Protein AF-A0A5C8QBB9-F1 (afdb_monomer)

Secondary structure (DSSP, 8-state):
-HHHHHHHHHHHHHHHHHHHHHHHHHSS--EE-SS--GGGTTPEEEEETTEEEEEES--GGGGGGGHHHHTTSEEEESSHHHHHHHHTTSPTT--EEE--------PPPP---------HHHHHHHHTT----

Radius of gyration: 22.01 Å; Cα contacts (8 Å, |Δi|>4): 197; chains: 1; bounding box: 52×53×50 Å

Solvent-accessible surface area (backbone atoms only — not comparable to full-atom values): 7771 Å² total; per-residue (Å²): 118,67,72,60,54,52,48,53,50,46,36,61,63,43,47,62,64,50,42,54,50,46,23,72,75,69,74,46,80,53,47,68,52,94,54,54,38,74,93,50,27,44,4,27,43,28,24,50,92,87,40,84,46,32,28,34,47,46,40,36,92,42,30,60,86,39,28,80,80,46,42,88,30,38,37,36,17,59,35,69,75,50,31,54,50,32,56,76,34,46,47,90,90,47,54,66,46,70,54,87,58,94,68,84,81,74,76,77,76,76,78,77,69,78,75,75,72,73,49,72,67,56,55,51,35,58,74,71,66,64,82,79,125

Nearest PDB structures (foldseek):
  8ruw-assembly1_B  TM=5.135E-01  e=5.744E-01  Archaeoglobus fulgidus DSM 4304
  5ax7-assembly1_B  TM=7.212E-01  e=3.970E+00  Schizosaccharomyces pombe 972h-
  8ruw-assembly1_C  TM=4.789E-01  e=1.461E+00  Archaeoglobus fulgidus DSM 4304
  5ax7-assembly1_A  TM=7.218E-01  e=7.731E+00  Schizosaccharomyces pombe 972h-
  4cqm-assembly1_I  TM=5.046E-01  e=3.250E+00  Homo sapiens

pLDDT: mean 86.42, std 16.2, range [44.41, 98.56]

Sequence (133 aa):
MVAIEALLQRQKALVKPVLELVFHEVGAYPEVGRDGIPEFAMGVPVYVRGEPYAVICPVASRVPALRRSLAPLVLFAASERERSRIAAQATSGQRVGVLAVELPSVAPIPAQREQGGLTVKQAVNRMFGLDRM

Structure (mmCIF, N/CA/C/O backbone):
data_AF-A0A5C8QBB9-F1
#
_entry.id   AF-A0A5C8QBB9-F1
#
loop_
_atom_site.group_PDB
_atom_site.id
_atom_site.type_symbol
_atom_site.label_atom_id
_atom_site.label_alt_id
_atom_site.label_comp_id
_atom_site.label_asym_id
_atom_site.label_entity_id
_atom_site.label_seq_id
_atom_site.pdbx_PDB_ins_code
_atom_site.Cartn_x
_atom_site.Cartn_y
_atom_site.Cartn_z
_atom_site.occupancy
_atom_site.B_iso_or_equiv
_atom_site.auth_seq_id
_atom_site.auth_comp_id
_atom_site.auth_asym_id
_atom_site.auth_atom_id
_atom_site.pdbx_PDB_model_num
ATOM 1 N N . MET A 1 1 ? 20.778 -3.431 -11.166 1.00 56.69 1 MET A N 1
ATOM 2 C CA . MET A 1 1 ? 20.295 -2.169 -10.554 1.00 56.69 1 MET A CA 1
ATOM 3 C C . MET A 1 1 ? 18.847 -1.811 -10.910 1.00 56.69 1 MET A C 1
ATOM 5 O O . MET A 1 1 ? 18.190 -1.185 -10.096 1.00 56.69 1 MET A O 1
ATOM 9 N N . VAL A 1 2 ? 18.297 -2.294 -12.031 1.00 71.38 2 VAL A N 1
ATOM 10 C CA . VAL A 1 2 ? 16.951 -1.941 -12.541 1.00 71.38 2 VAL A CA 1
ATOM 11 C C . VAL A 1 2 ? 15.768 -2.242 -11.597 1.00 71.38 2 VAL A C 1
ATOM 13 O O . VAL A 1 2 ? 14.783 -1.512 -11.587 1.00 71.38 2 VAL A O 1
ATOM 16 N N . ALA A 1 3 ? 15.835 -3.297 -10.777 1.00 80.75 3 ALA A N 1
ATOM 17 C CA . ALA A 1 3 ? 14.690 -3.713 -9.954 1.00 80.75 3 ALA A CA 1
ATOM 18 C C . ALA A 1 3 ? 14.354 -2.741 -8.804 1.00 80.75 3 ALA A C 1
ATOM 20 O O . ALA A 1 3 ? 13.176 -2.534 -8.510 1.00 80.75 3 ALA A O 1
ATOM 21 N N . ILE A 1 4 ? 15.376 -2.152 -8.169 1.00 87.19 4 ILE A N 1
ATOM 22 C CA . ILE A 1 4 ? 15.201 -1.177 -7.078 1.00 87.19 4 ILE A CA 1
ATOM 23 C C . ILE A 1 4 ? 14.686 0.141 -7.652 1.00 87.19 4 ILE A C 1
ATOM 25 O O . ILE A 1 4 ? 13.714 0.689 -7.148 1.00 87.19 4 ILE A O 1
ATOM 29 N N . GLU A 1 5 ? 15.276 0.607 -8.750 1.00 89.81 5 GLU A N 1
ATOM 30 C CA . GLU A 1 5 ? 14.833 1.825 -9.430 1.00 89.81 5 GLU A CA 1
ATOM 31 C C . GLU A 1 5 ? 13.372 1.723 -9.882 1.00 89.81 5 GLU A C 1
ATOM 33 O O . GLU A 1 5 ? 12.576 2.616 -9.605 1.00 89.81 5 GLU A O 1
ATOM 38 N N . ALA A 1 6 ? 12.978 0.588 -10.468 1.00 89.56 6 ALA A N 1
ATOM 39 C CA . ALA A 1 6 ? 11.591 0.355 -10.851 1.00 89.56 6 ALA A CA 1
ATOM 40 C C . ALA A 1 6 ? 10.636 0.375 -9.640 1.00 89.56 6 ALA A C 1
ATOM 42 O O . ALA A 1 6 ? 9.495 0.818 -9.769 1.00 89.56 6 ALA A O 1
ATOM 43 N N . LEU A 1 7 ? 11.066 -0.117 -8.469 1.00 91.69 7 LEU A N 1
ATOM 44 C CA . LEU A 1 7 ? 10.278 -0.018 -7.234 1.00 91.69 7 LEU A CA 1
ATOM 45 C C . LEU A 1 7 ? 10.112 1.440 -6.793 1.00 91.69 7 LEU A C 1
ATOM 47 O O . LEU A 1 7 ? 8.988 1.858 -6.531 1.00 91.69 7 LEU A O 1
ATOM 51 N N . LEU A 1 8 ? 11.198 2.213 -6.764 1.00 92.75 8 LEU A N 1
ATOM 52 C CA . LEU A 1 8 ? 11.166 3.622 -6.364 1.00 92.75 8 LEU A CA 1
ATOM 53 C C . LEU A 1 8 ? 10.308 4.463 -7.319 1.00 92.75 8 LEU A C 1
ATOM 55 O O . LEU A 1 8 ? 9.533 5.307 -6.877 1.00 92.75 8 LEU A O 1
ATOM 59 N N . GLN A 1 9 ? 10.379 4.192 -8.625 1.00 92.50 9 GLN A N 1
ATOM 60 C CA . GLN A 1 9 ? 9.514 4.827 -9.621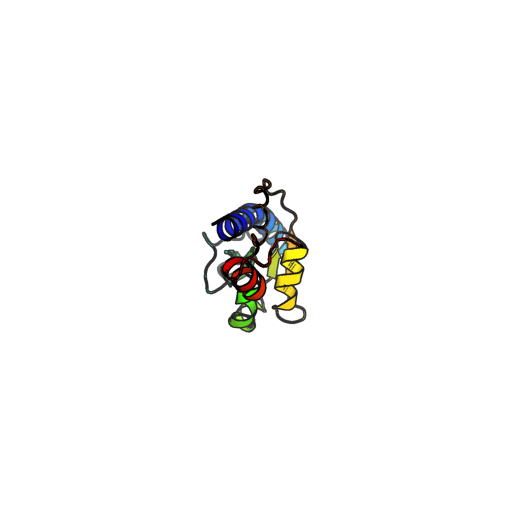 1.00 92.50 9 GLN A CA 1
ATOM 61 C C . GLN A 1 9 ? 8.034 4.519 -9.368 1.00 92.50 9 GLN A C 1
ATOM 63 O O . GLN A 1 9 ? 7.219 5.440 -9.366 1.00 92.50 9 GLN A O 1
ATOM 68 N N . ARG A 1 10 ? 7.688 3.252 -9.093 1.00 93.75 10 ARG A N 1
ATOM 69 C CA . ARG A 1 10 ? 6.317 2.856 -8.720 1.00 93.75 10 ARG A CA 1
ATOM 70 C C . ARG A 1 10 ? 5.835 3.575 -7.466 1.00 93.75 10 ARG A C 1
ATOM 72 O O . ARG A 1 10 ? 4.727 4.099 -7.456 1.00 93.75 10 ARG A O 1
ATOM 79 N N . GLN A 1 11 ? 6.664 3.606 -6.425 1.00 95.19 11 GLN A N 1
ATOM 80 C CA . GLN A 1 11 ? 6.347 4.280 -5.167 1.00 95.19 11 GLN A CA 1
ATOM 81 C C . GLN A 1 11 ? 6.073 5.764 -5.401 1.00 95.19 11 GLN A C 1
ATOM 83 O O . GLN A 1 11 ? 4.994 6.237 -5.062 1.00 95.19 11 GLN A O 1
ATOM 88 N N . LYS A 1 12 ? 6.990 6.466 -6.076 1.00 94.62 12 LYS A N 1
ATOM 89 C CA . LYS A 1 12 ? 6.854 7.891 -6.399 1.00 94.62 12 LYS A CA 1
ATOM 90 C C . LYS A 1 12 ? 5.614 8.188 -7.244 1.00 94.62 12 LYS A C 1
ATOM 92 O O . LYS A 1 12 ? 4.913 9.155 -6.961 1.00 94.62 12 LYS A O 1
ATOM 97 N N . ALA A 1 13 ? 5.339 7.373 -8.262 1.00 94.12 13 ALA A N 1
ATOM 98 C CA . ALA A 1 13 ? 4.192 7.567 -9.147 1.00 94.12 13 ALA A CA 1
ATOM 99 C C . ALA A 1 13 ? 2.850 7.404 -8.419 1.00 94.12 13 ALA A C 1
ATOM 101 O O . ALA A 1 13 ? 1.894 8.105 -8.740 1.00 94.12 13 ALA A O 1
ATOM 102 N N . LEU A 1 14 ? 2.783 6.515 -7.422 1.00 95.31 14 LEU A N 1
ATOM 103 C CA . LEU A 1 14 ? 1.560 6.273 -6.661 1.00 95.31 14 LEU A CA 1
ATOM 104 C C . LEU A 1 14 ? 1.308 7.264 -5.523 1.00 95.31 14 LEU A C 1
ATOM 106 O O . LEU A 1 14 ? 0.175 7.321 -5.056 1.00 95.31 14 LEU A O 1
ATOM 110 N N . VAL A 1 15 ? 2.301 8.042 -5.070 1.00 95.62 15 VAL A N 1
ATOM 111 C CA . VAL A 1 15 ? 2.117 8.965 -3.931 1.00 95.62 15 VAL A CA 1
ATOM 112 C C . VAL A 1 15 ? 0.906 9.870 -4.145 1.00 95.62 15 VAL A C 1
ATOM 114 O O . VAL A 1 15 ? -0.031 9.832 -3.356 1.00 95.62 15 VAL A O 1
ATOM 117 N N . LYS A 1 16 ? 0.885 10.648 -5.233 1.00 95.19 16 LYS A N 1
ATOM 118 C CA . LYS A 1 16 ? -0.206 11.592 -5.505 1.00 95.19 16 LYS A CA 1
ATOM 119 C C . LYS A 1 16 ? -1.590 10.914 -5.580 1.00 95.19 16 LYS A C 1
ATOM 121 O O . LYS A 1 16 ? -2.456 11.319 -4.808 1.00 95.19 16 LYS A O 1
ATOM 126 N N . PRO A 1 17 ? -1.819 9.893 -6.432 1.00 95.75 17 PRO A N 1
ATOM 127 C CA . PRO A 1 17 ? -3.146 9.287 -6.548 1.00 95.75 17 PRO A CA 1
ATOM 128 C C . PRO A 1 17 ? -3.594 8.576 -5.263 1.00 95.75 17 PRO A C 1
ATOM 130 O O . PRO A 1 17 ? -4.784 8.573 -4.959 1.00 95.75 17 PRO A O 1
ATOM 133 N N . VAL A 1 18 ? -2.671 8.009 -4.474 1.00 96.75 18 VAL A N 1
ATOM 134 C CA . VAL A 1 18 ? -3.017 7.435 -3.164 1.00 96.75 18 VAL A CA 1
ATOM 135 C C . VAL A 1 18 ? -3.450 8.528 -2.190 1.00 96.75 18 VAL A C 1
ATOM 137 O O . VAL A 1 18 ? -4.465 8.358 -1.523 1.00 96.75 18 VAL A O 1
ATOM 140 N N . LEU A 1 19 ? -2.728 9.651 -2.109 1.00 96.31 19 LEU A N 1
ATOM 141 C CA . LEU A 1 19 ? -3.100 10.746 -1.207 1.00 96.31 19 LEU A CA 1
ATOM 142 C C . LEU A 1 19 ? -4.458 11.358 -1.577 1.00 96.31 19 LEU A C 1
ATOM 144 O O . LEU A 1 19 ? -5.266 11.603 -0.686 1.00 96.31 19 LEU A O 1
ATOM 148 N N . GLU A 1 20 ? -4.738 11.550 -2.869 1.00 96.06 20 GLU A N 1
ATOM 149 C CA . GLU A 1 20 ? -6.044 12.028 -3.347 1.00 96.06 20 GLU A CA 1
ATOM 150 C C . GLU A 1 20 ? -7.168 11.054 -2.972 1.00 96.06 20 GLU A C 1
ATOM 152 O O . GLU A 1 20 ? -8.179 11.462 -2.400 1.00 96.06 20 GLU A O 1
ATOM 157 N N . LEU A 1 21 ? -6.977 9.753 -3.217 1.00 95.50 21 LEU A N 1
ATOM 158 C CA . LEU A 1 21 ? -7.961 8.733 -2.859 1.00 95.50 21 LEU A CA 1
ATOM 159 C C . LEU A 1 21 ? -8.212 8.682 -1.348 1.00 95.50 21 LEU A C 1
ATOM 161 O O . LEU A 1 21 ? -9.364 8.671 -0.920 1.00 95.50 21 LEU A O 1
ATOM 165 N N . VAL A 1 22 ? -7.154 8.681 -0.536 1.00 95.62 22 VAL A N 1
ATOM 166 C CA . VAL A 1 22 ? -7.271 8.631 0.929 1.00 95.62 22 VAL A CA 1
ATOM 167 C C . VAL A 1 22 ? -7.930 9.901 1.468 1.00 95.62 22 VAL A C 1
ATOM 169 O O . VAL A 1 22 ? -8.769 9.814 2.363 1.00 95.62 22 VAL A O 1
ATOM 172 N N . PHE A 1 23 ? -7.620 11.070 0.902 1.00 95.44 23 PHE A N 1
ATOM 173 C CA . PHE A 1 23 ? -8.303 12.315 1.248 1.00 95.44 23 PHE A CA 1
ATOM 174 C C . PHE A 1 23 ? -9.807 12.229 0.964 1.00 95.44 23 PHE A C 1
ATOM 176 O O . PHE A 1 23 ? -10.609 12.593 1.822 1.00 95.44 23 PHE A O 1
ATOM 183 N N . HIS A 1 24 ? -10.198 11.707 -0.201 1.00 95.94 24 HIS A N 1
ATOM 184 C CA . HIS A 1 24 ? -11.607 11.517 -0.540 1.00 95.94 24 HIS A CA 1
ATOM 185 C C . HIS A 1 24 ? -12.305 10.470 0.342 1.00 95.94 24 HIS A C 1
ATOM 187 O O . HIS A 1 24 ? -13.471 10.655 0.679 1.00 95.94 24 HIS A O 1
ATOM 193 N N . GLU A 1 25 ? -11.615 9.394 0.732 1.00 93.56 25 GLU A N 1
ATOM 194 C CA . GLU A 1 25 ? -12.178 8.324 1.569 1.00 93.56 25 GLU A CA 1
ATOM 195 C C . GLU A 1 25 ? -12.333 8.752 3.037 1.00 93.56 25 GLU A C 1
ATOM 197 O O . GLU A 1 25 ? -13.325 8.411 3.679 1.00 93.56 25 GLU A O 1
ATOM 202 N N . VAL A 1 26 ? -11.367 9.500 3.580 1.00 93.38 26 VAL A N 1
ATOM 203 C CA . VAL A 1 26 ? -11.280 9.780 5.025 1.00 93.38 26 VAL A CA 1
ATOM 204 C C . VAL A 1 26 ? -11.620 11.235 5.382 1.00 93.38 26 VAL A C 1
ATOM 206 O O . VAL A 1 26 ? -11.873 11.548 6.547 1.00 93.38 26 VAL A O 1
ATOM 209 N N . GLY A 1 27 ? -11.643 12.147 4.407 1.00 93.31 27 GLY A N 1
ATOM 210 C CA . GLY A 1 27 ? -11.957 13.566 4.610 1.00 93.31 27 GLY A CA 1
ATOM 211 C C . GLY A 1 27 ? -10.889 14.348 5.384 1.00 93.31 27 GLY A C 1
ATOM 212 O O . GLY A 1 27 ? -11.165 15.426 5.907 1.00 93.31 27 GLY A O 1
ATOM 213 N N . ALA A 1 28 ? -9.676 13.807 5.500 1.00 92.38 28 ALA A N 1
ATOM 214 C CA . ALA A 1 28 ? -8.540 14.432 6.170 1.00 92.38 28 ALA A CA 1
ATOM 215 C C . ALA A 1 28 ? -7.301 14.317 5.286 1.00 92.38 28 ALA A C 1
ATOM 217 O O . ALA A 1 28 ? -7.120 13.294 4.628 1.00 92.38 28 ALA A O 1
ATOM 218 N N . TYR A 1 29 ? -6.463 15.358 5.262 1.00 91.38 29 TYR A N 1
ATOM 219 C CA . TYR A 1 29 ? -5.283 15.367 4.402 1.00 91.38 29 TYR A CA 1
ATOM 220 C C . TYR A 1 29 ? -4.253 14.343 4.907 1.00 91.38 29 TYR A C 1
ATOM 222 O O . TYR A 1 29 ? -3.816 14.454 6.056 1.00 91.38 29 TYR A O 1
ATOM 230 N N . PRO A 1 30 ? -3.897 13.335 4.096 1.00 96.69 30 PRO A N 1
ATOM 231 C CA . PRO A 1 30 ? -2.923 12.332 4.488 1.00 96.69 30 PRO A CA 1
ATOM 232 C C . PRO A 1 30 ? -1.489 12.851 4.362 1.00 96.69 30 PRO A C 1
ATOM 234 O O . PRO A 1 30 ? -1.170 13.683 3.512 1.00 96.69 30 PRO A O 1
ATOM 237 N N . GLU A 1 31 ? -0.607 12.294 5.181 1.00 96.75 31 GLU A N 1
ATOM 238 C CA . GLU A 1 31 ? 0.837 12.498 5.108 1.00 96.75 31 GLU A CA 1
ATOM 239 C C . GLU A 1 31 ? 1.510 11.247 4.543 1.00 96.75 31 GLU A C 1
ATOM 241 O O . GLU A 1 31 ? 1.016 10.131 4.702 1.00 96.75 31 GLU A O 1
ATOM 246 N N . VAL A 1 32 ? 2.652 11.417 3.880 1.00 96.19 32 VAL A N 1
ATOM 247 C CA . VAL A 1 32 ? 3.406 10.308 3.290 1.00 96.19 32 VAL A CA 1
ATOM 248 C C . VAL A 1 32 ? 4.818 10.270 3.855 1.00 96.19 32 VAL A C 1
ATOM 250 O O . VAL A 1 32 ? 5.476 11.304 3.989 1.00 96.19 32 VAL A O 1
ATOM 253 N N . GLY A 1 33 ? 5.294 9.068 4.176 1.00 92.94 33 GLY A N 1
ATOM 254 C CA . GLY A 1 33 ? 6.705 8.843 4.468 1.00 92.94 33 GLY A CA 1
ATOM 255 C C . GLY A 1 33 ? 7.580 9.220 3.268 1.00 92.94 33 GLY A C 1
ATOM 256 O O . GLY A 1 33 ? 7.135 9.185 2.122 1.00 92.94 33 GLY A O 1
ATOM 257 N N . ARG A 1 34 ? 8.841 9.589 3.515 1.00 84.06 34 ARG A N 1
ATOM 258 C CA . ARG A 1 34 ? 9.754 9.993 2.431 1.00 84.06 34 ARG A CA 1
ATOM 259 C C . ARG A 1 34 ? 10.134 8.833 1.515 1.00 84.06 34 ARG A C 1
ATOM 261 O O . ARG A 1 34 ? 10.169 9.011 0.304 1.00 84.06 34 ARG A O 1
ATOM 268 N N . ASP A 1 35 ? 10.387 7.669 2.106 1.00 88.38 35 ASP A N 1
ATOM 269 C CA . ASP A 1 35 ? 10.947 6.506 1.426 1.00 88.38 35 ASP A CA 1
ATOM 270 C C . ASP A 1 35 ? 10.284 5.210 1.900 1.00 88.38 35 ASP A C 1
ATOM 272 O O . ASP A 1 35 ? 9.542 5.175 2.886 1.00 88.38 35 ASP A O 1
ATOM 276 N N . GLY A 1 36 ? 10.578 4.123 1.188 1.00 89.88 36 GLY A N 1
ATOM 277 C CA . GLY A 1 36 ? 10.217 2.787 1.626 1.00 89.88 36 GLY A CA 1
ATOM 278 C C . GLY A 1 36 ? 11.030 2.367 2.848 1.00 89.88 36 GLY A C 1
ATOM 279 O O . GLY A 1 36 ? 12.257 2.306 2.765 1.00 89.88 36 GLY A O 1
ATOM 280 N N . ILE A 1 37 ? 10.365 2.024 3.955 1.00 94.19 37 ILE A N 1
ATOM 281 C CA . ILE A 1 37 ? 11.050 1.655 5.207 1.00 94.19 37 ILE A CA 1
ATOM 282 C C . ILE A 1 37 ? 10.812 0.187 5.602 1.00 94.19 37 ILE A C 1
ATOM 284 O O . ILE A 1 37 ? 9.764 -0.382 5.260 1.00 94.19 37 ILE A O 1
ATOM 288 N N . PRO A 1 38 ? 11.777 -0.475 6.273 1.00 96.62 38 PRO A N 1
ATOM 289 C CA . PRO A 1 38 ? 11.697 -1.902 6.587 1.00 96.62 38 PRO A CA 1
ATOM 290 C C . PRO A 1 38 ? 10.435 -2.314 7.346 1.00 96.62 38 PRO A C 1
ATOM 292 O O . PRO A 1 38 ? 9.871 -3.358 7.030 1.00 96.62 38 PRO A O 1
ATOM 295 N N . GLU A 1 39 ? 9.960 -1.483 8.272 1.00 97.06 39 GLU A N 1
ATOM 296 C CA . GLU A 1 39 ? 8.788 -1.710 9.128 1.00 97.06 39 GLU A CA 1
ATOM 297 C C . GLU A 1 39 ? 7.489 -1.829 8.319 1.00 97.06 39 GLU A C 1
ATOM 299 O O . GLU A 1 39 ? 6.543 -2.489 8.748 1.00 97.06 39 GLU A O 1
ATOM 304 N N . PHE A 1 40 ? 7.475 -1.258 7.111 1.00 97.88 40 PHE A N 1
ATOM 305 C CA . PHE A 1 40 ? 6.374 -1.338 6.153 1.00 97.88 40 PHE A CA 1
ATOM 306 C C . PHE A 1 40 ? 6.749 -2.152 4.909 1.00 97.88 40 PHE A C 1
ATOM 308 O O . PHE A 1 40 ? 6.311 -1.863 3.796 1.00 97.88 40 PHE A O 1
ATOM 315 N N . ALA A 1 41 ? 7.575 -3.191 5.076 1.00 97.75 41 ALA A N 1
ATOM 316 C CA . ALA A 1 41 ? 7.996 -4.089 3.999 1.00 97.75 41 ALA A CA 1
ATOM 317 C C . ALA A 1 41 ? 8.694 -3.360 2.831 1.00 97.75 41 ALA A C 1
ATOM 319 O O . ALA A 1 41 ? 8.570 -3.772 1.678 1.00 97.75 41 ALA A O 1
ATOM 320 N N . MET A 1 42 ? 9.447 -2.293 3.125 1.00 97.50 42 MET A N 1
ATOM 321 C CA . MET A 1 42 ? 10.032 -1.354 2.150 1.00 97.50 42 MET A CA 1
ATOM 322 C C . MET A 1 42 ? 9.014 -0.606 1.291 1.00 97.50 42 MET A C 1
ATOM 324 O O . MET A 1 42 ? 9.392 -0.040 0.269 1.00 97.50 42 MET A O 1
ATOM 328 N N . GLY A 1 43 ? 7.737 -0.622 1.662 1.00 97.75 43 GLY A N 1
ATOM 329 C CA . GLY A 1 43 ? 6.726 0.253 1.090 1.00 97.75 43 GLY A CA 1
ATOM 330 C C . GLY A 1 43 ? 6.733 1.616 1.770 1.00 97.75 43 GLY A C 1
ATOM 331 O O . GLY A 1 43 ? 7.279 1.776 2.864 1.00 97.75 43 GLY A O 1
ATOM 332 N N . VAL A 1 44 ? 6.126 2.597 1.109 1.00 98.25 44 VAL A N 1
ATOM 333 C CA . VAL A 1 44 ? 6.020 3.961 1.636 1.00 98.25 44 VAL A CA 1
ATOM 334 C C . VAL A 1 44 ? 4.758 4.059 2.494 1.00 98.25 44 VAL A C 1
ATOM 336 O O . VAL A 1 44 ? 3.664 3.850 1.961 1.00 98.25 44 VAL A O 1
ATOM 339 N N . PRO A 1 45 ? 4.865 4.337 3.802 1.00 98.19 45 PRO A N 1
ATOM 340 C CA . PRO A 1 45 ? 3.695 4.469 4.659 1.00 98.19 45 PRO A CA 1
ATOM 341 C C . PRO A 1 45 ? 2.925 5.761 4.367 1.00 98.19 45 PRO A C 1
ATOM 343 O O . PRO A 1 45 ? 3.511 6.806 4.076 1.00 98.19 45 PRO A O 1
ATOM 346 N N . VAL A 1 46 ? 1.604 5.674 4.477 1.00 98.12 46 VAL A N 1
ATOM 347 C CA . VAL A 1 46 ? 0.663 6.794 4.413 1.00 98.12 46 VAL A CA 1
ATOM 348 C C . VAL A 1 46 ? -0.030 6.897 5.760 1.00 98.12 46 VAL A C 1
ATOM 350 O O . VAL A 1 46 ? -0.553 5.900 6.267 1.00 98.12 46 VAL A O 1
ATOM 353 N N . TYR A 1 47 ? -0.048 8.101 6.312 1.00 98.19 47 TYR A N 1
ATOM 354 C CA . TYR A 1 47 ? -0.577 8.400 7.631 1.00 98.19 47 TYR A CA 1
ATOM 355 C C . TYR A 1 47 ? -1.808 9.286 7.520 1.00 98.19 47 TYR A C 1
ATOM 357 O O . TYR A 1 47 ? -1.858 10.206 6.705 1.00 98.19 47 TYR A O 1
ATOM 365 N N . VAL A 1 48 ? -2.789 9.043 8.380 1.00 97.38 48 VAL A N 1
ATOM 366 C CA . VAL A 1 48 ? -3.942 9.922 8.559 1.00 97.38 48 VAL A CA 1
ATOM 367 C C . VAL A 1 48 ? -4.003 10.303 10.027 1.00 97.38 48 VAL A C 1
ATOM 369 O O . VAL A 1 48 ? -4.114 9.435 10.887 1.00 97.38 48 VAL A O 1
ATOM 372 N N . ARG A 1 49 ? -3.927 11.608 10.320 1.00 95.69 49 ARG A N 1
ATOM 373 C CA . ARG A 1 49 ? -3.920 12.136 11.700 1.00 95.69 49 ARG A CA 1
ATOM 374 C C . ARG A 1 49 ? -2.829 11.497 12.580 1.00 95.69 49 ARG A C 1
ATOM 376 O O . ARG A 1 49 ? -3.066 11.216 13.748 1.00 95.69 49 ARG A O 1
ATOM 383 N N . GLY A 1 50 ? -1.650 11.259 12.004 1.00 95.38 50 GLY A N 1
ATOM 384 C CA . GLY A 1 50 ? -0.500 10.663 12.694 1.00 95.38 50 GLY A CA 1
ATOM 385 C C . GLY A 1 50 ? -0.497 9.132 12.768 1.00 95.38 50 GLY A C 1
ATOM 386 O O . GLY A 1 50 ? 0.534 8.557 13.102 1.00 95.38 50 GLY A O 1
ATOM 387 N N . GLU A 1 51 ? -1.590 8.461 12.397 1.00 96.75 51 GLU A N 1
ATOM 388 C CA . GLU A 1 51 ? -1.698 7.000 12.466 1.00 96.75 51 GLU A CA 1
ATOM 389 C C . GLU A 1 51 ? -1.460 6.345 11.095 1.00 96.75 51 GLU A C 1
ATOM 391 O O . GLU A 1 51 ? -1.969 6.851 10.086 1.00 96.75 51 GLU A O 1
ATOM 396 N N . PRO A 1 52 ? -0.720 5.219 11.014 1.00 97.44 52 PRO A N 1
ATOM 397 C CA . PRO A 1 52 ? -0.568 4.472 9.772 1.00 97.44 52 PRO A CA 1
ATOM 398 C C . PRO A 1 52 ? -1.925 4.011 9.235 1.00 97.44 52 PRO A C 1
ATOM 400 O O . PRO A 1 52 ? -2.688 3.338 9.924 1.00 97.44 52 PRO A O 1
ATOM 403 N N . TYR A 1 53 ? -2.201 4.334 7.976 1.00 98.06 53 TYR A N 1
ATOM 404 C CA . TYR A 1 53 ? -3.451 3.990 7.300 1.00 98.06 53 TYR A CA 1
ATOM 405 C C . TYR A 1 53 ? -3.219 3.040 6.119 1.00 98.06 53 TYR A C 1
ATOM 407 O O . TYR A 1 53 ? -3.940 2.055 5.935 1.00 98.06 53 TYR A O 1
ATOM 415 N N . ALA A 1 54 ? -2.189 3.310 5.317 1.00 98.12 54 ALA A N 1
ATOM 416 C CA . ALA A 1 54 ? -1.885 2.524 4.129 1.00 98.12 54 ALA A CA 1
ATOM 417 C C . ALA A 1 54 ? -0.383 2.406 3.863 1.00 98.12 54 ALA A C 1
ATOM 419 O O . ALA A 1 54 ? 0.431 3.120 4.446 1.00 98.12 54 ALA A O 1
ATOM 420 N N . VAL A 1 55 ? -0.019 1.502 2.953 1.00 98.56 55 VAL A N 1
ATOM 421 C CA . VAL A 1 55 ? 1.354 1.316 2.473 1.00 98.56 55 VAL A CA 1
ATOM 422 C C . VAL A 1 55 ? 1.367 1.248 0.951 1.00 98.56 55 VAL A C 1
ATOM 424 O O . VAL A 1 55 ? 0.661 0.440 0.347 1.00 98.56 55 VAL A O 1
ATOM 427 N N . ILE A 1 56 ? 2.206 2.068 0.325 1.00 98.31 56 ILE A N 1
ATOM 428 C CA . ILE A 1 56 ? 2.386 2.134 -1.126 1.00 98.31 56 ILE A CA 1
ATOM 429 C C . ILE A 1 56 ? 3.502 1.184 -1.557 1.00 98.31 56 ILE A C 1
ATOM 431 O O . ILE A 1 56 ? 4.636 1.291 -1.086 1.00 98.31 56 ILE A O 1
ATOM 435 N N . CYS A 1 57 ? 3.192 0.290 -2.497 1.00 97.00 57 CYS A N 1
ATOM 436 C CA . CYS A 1 57 ? 4.112 -0.671 -3.107 1.00 97.00 57 CYS A CA 1
ATOM 437 C C . CYS A 1 57 ? 5.018 -1.395 -2.092 1.00 97.00 57 CYS A C 1
ATOM 439 O O . CYS A 1 57 ? 6.247 -1.318 -2.211 1.00 97.00 57 CYS A O 1
ATOM 441 N N . PRO A 1 58 ? 4.454 -2.098 -1.089 1.00 98.00 58 PRO A N 1
ATOM 442 C CA . PRO A 1 58 ? 5.254 -2.958 -0.226 1.00 98.00 58 PRO A CA 1
ATOM 443 C C . PRO A 1 58 ? 5.884 -4.099 -1.036 1.00 98.00 58 PRO A C 1
ATOM 445 O O . PRO A 1 58 ? 5.286 -4.645 -1.969 1.00 98.00 58 PRO A O 1
ATOM 448 N N . VAL A 1 59 ? 7.090 -4.517 -0.655 1.00 97.38 59 VAL A N 1
ATOM 449 C CA . VAL A 1 59 ? 7.757 -5.659 -1.285 1.00 97.38 59 VAL A CA 1
ATOM 450 C C . VAL A 1 59 ? 7.070 -6.944 -0.831 1.00 97.38 59 VAL A C 1
ATOM 452 O O . VAL A 1 59 ? 7.196 -7.354 0.320 1.00 97.38 59 VAL A O 1
ATOM 455 N N . ALA A 1 60 ? 6.380 -7.615 -1.758 1.00 97.25 60 ALA A N 1
ATOM 456 C CA . ALA A 1 60 ? 5.565 -8.799 -1.475 1.00 97.25 60 ALA A CA 1
ATOM 457 C C . ALA A 1 60 ? 6.288 -9.882 -0.650 1.00 97.25 60 ALA A C 1
ATOM 459 O O . ALA A 1 60 ? 5.710 -10.419 0.287 1.00 97.25 60 ALA A O 1
ATOM 460 N N . SER A 1 61 ? 7.565 -10.169 -0.933 1.00 97.25 61 SER A N 1
ATOM 461 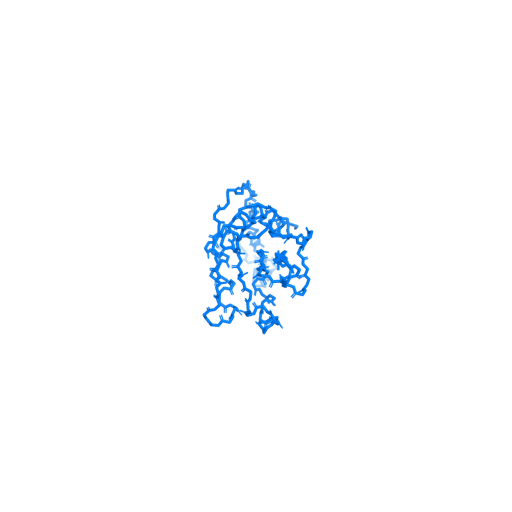C CA . SER A 1 61 ? 8.336 -11.186 -0.197 1.00 97.25 61 SER A CA 1
ATOM 462 C C . SER A 1 61 ? 8.640 -10.821 1.261 1.00 97.25 61 SER A C 1
ATOM 464 O O . SER A 1 61 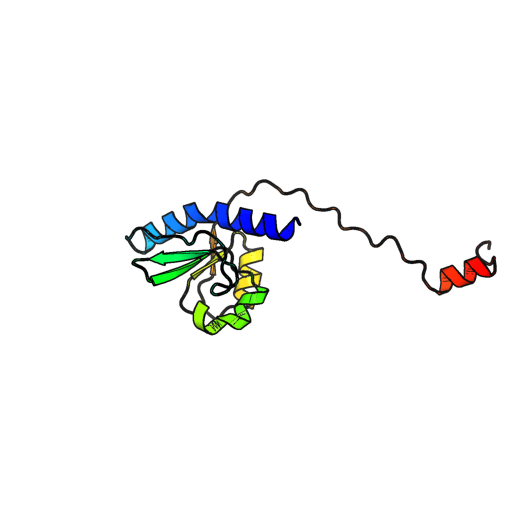? 9.008 -11.700 2.033 1.00 97.25 61 SER A O 1
ATOM 466 N N . ARG A 1 62 ? 8.480 -9.551 1.656 1.00 97.94 62 ARG A N 1
ATOM 467 C CA . ARG A 1 62 ? 8.671 -9.075 3.036 1.00 97.94 62 ARG A CA 1
ATOM 468 C C . ARG A 1 62 ? 7.368 -9.009 3.834 1.00 97.94 62 ARG A C 1
ATOM 470 O O . ARG A 1 62 ? 7.414 -9.003 5.060 1.00 97.94 62 ARG A O 1
ATOM 477 N N . VAL A 1 63 ? 6.216 -9.014 3.161 1.00 98.06 63 VAL A N 1
ATOM 478 C CA . VAL A 1 63 ? 4.888 -8.961 3.798 1.00 98.06 63 VAL A CA 1
ATOM 479 C C . VAL A 1 63 ? 4.668 -10.080 4.830 1.00 98.06 63 VAL A C 1
ATOM 481 O O . VAL A 1 63 ? 4.159 -9.763 5.902 1.00 98.06 63 VAL A O 1
ATOM 484 N N . PRO A 1 64 ? 5.076 -11.352 4.617 1.00 98.00 64 PRO A N 1
ATOM 485 C CA . PRO A 1 64 ? 4.811 -12.420 5.586 1.00 98.00 64 PRO A CA 1
ATOM 486 C C . PRO A 1 64 ? 5.419 -12.173 6.968 1.00 98.00 64 PRO A C 1
ATOM 488 O O . PRO A 1 64 ? 4.778 -12.469 7.975 1.00 98.00 64 PRO A O 1
ATOM 491 N N . ALA A 1 65 ? 6.622 -11.593 7.023 1.00 97.81 65 ALA A N 1
ATOM 492 C CA . ALA A 1 65 ? 7.315 -11.297 8.277 1.00 97.81 65 ALA A CA 1
ATOM 493 C C . ALA A 1 65 ? 6.616 -10.194 9.091 1.00 97.81 65 ALA A C 1
ATOM 495 O O . ALA A 1 65 ? 6.706 -10.170 10.314 1.00 97.81 65 ALA A O 1
ATOM 496 N N . LEU A 1 66 ? 5.885 -9.309 8.412 1.00 98.06 66 LEU A N 1
ATOM 497 C CA . LEU A 1 66 ? 5.212 -8.141 8.986 1.00 98.06 66 LEU A CA 1
ATOM 498 C C . LEU A 1 66 ? 3.687 -8.278 8.924 1.00 98.06 66 LEU A C 1
ATOM 500 O O . LEU A 1 66 ? 2.950 -7.318 9.120 1.00 98.06 66 LEU A O 1
ATOM 504 N N . ARG A 1 67 ? 3.179 -9.483 8.644 1.00 95.75 67 ARG A N 1
ATOM 505 C CA . ARG A 1 67 ? 1.769 -9.699 8.308 1.00 95.75 67 ARG A CA 1
ATOM 506 C C . ARG A 1 67 ? 0.820 -9.174 9.385 1.00 95.75 67 ARG A C 1
ATOM 508 O O . ARG A 1 67 ? -0.200 -8.587 9.050 1.00 95.75 67 ARG A O 1
ATOM 515 N N . ARG A 1 68 ? 1.160 -9.363 10.665 1.00 96.25 68 ARG A N 1
ATOM 516 C CA . ARG A 1 68 ? 0.331 -8.904 11.793 1.00 96.25 68 ARG A CA 1
ATOM 517 C C . ARG A 1 68 ? 0.261 -7.380 11.887 1.00 96.25 68 ARG A C 1
ATOM 519 O O . ARG A 1 68 ? -0.829 -6.858 12.074 1.00 96.25 68 ARG A O 1
ATOM 526 N N . SER A 1 69 ? 1.389 -6.683 11.745 1.00 97.00 69 SER A N 1
ATOM 527 C CA . SER A 1 69 ? 1.428 -5.216 11.816 1.00 97.00 69 SER A CA 1
ATOM 528 C C . SER A 1 69 ? 0.834 -4.561 10.571 1.00 97.00 69 SER A C 1
ATOM 530 O O . SER A 1 69 ? 0.244 -3.493 10.668 1.00 97.00 69 SER A O 1
ATOM 532 N N . LEU A 1 70 ? 0.952 -5.212 9.411 1.00 97.88 70 LEU A N 1
ATOM 533 C CA . LEU A 1 70 ? 0.393 -4.719 8.156 1.00 97.88 70 LEU A CA 1
ATOM 534 C C . LEU A 1 70 ? -1.092 -5.035 7.988 1.00 97.88 70 LEU A C 1
ATOM 536 O O . LEU A 1 70 ? -1.749 -4.314 7.252 1.00 97.88 70 LEU A O 1
ATOM 540 N N . ALA A 1 71 ? -1.627 -6.077 8.634 1.00 97.62 71 ALA A N 1
ATOM 541 C CA . ALA A 1 71 ? -3.021 -6.514 8.502 1.00 97.62 71 ALA A CA 1
ATOM 542 C C . ALA A 1 71 ? -4.087 -5.398 8.586 1.00 97.62 71 ALA A C 1
ATOM 544 O O . ALA A 1 71 ? -5.011 -5.445 7.772 1.00 97.62 71 ALA A O 1
ATOM 545 N N . PRO A 1 72 ? -4.003 -4.415 9.510 1.00 97.62 72 PRO A N 1
ATOM 546 C CA . PRO A 1 72 ? -4.998 -3.342 9.583 1.00 97.62 72 PRO A CA 1
ATOM 547 C C . PRO A 1 72 ? -4.876 -2.299 8.460 1.00 97.62 72 PRO A C 1
ATOM 549 O O . PRO A 1 72 ? -5.779 -1.486 8.297 1.00 97.62 72 PRO A O 1
ATOM 552 N N . LEU A 1 73 ? -3.780 -2.301 7.696 1.00 98.31 73 LEU A N 1
ATOM 553 C CA . LEU A 1 73 ? -3.469 -1.275 6.702 1.00 98.31 73 LEU A CA 1
ATOM 554 C C . LEU A 1 73 ? -3.953 -1.674 5.307 1.00 98.31 73 LEU A C 1
ATOM 556 O O . LEU A 1 73 ? -3.929 -2.851 4.925 1.00 98.31 73 LEU A O 1
ATOM 560 N N . VAL A 1 74 ? -4.307 -0.674 4.500 1.00 98.19 74 VAL A N 1
ATOM 561 C CA . VAL A 1 74 ? -4.552 -0.866 3.064 1.00 98.19 74 VAL A CA 1
ATOM 562 C C . VAL A 1 74 ? -3.215 -0.952 2.327 1.00 98.19 74 VAL A C 1
ATOM 564 O O . VAL A 1 74 ? -2.342 -0.106 2.510 1.00 98.19 74 VAL A O 1
ATOM 567 N N . LEU A 1 75 ? -3.038 -1.953 1.466 1.00 98.50 75 LEU A N 1
ATOM 568 C CA . LEU A 1 75 ? -1.830 -2.079 0.644 1.00 98.50 75 LEU A CA 1
ATOM 569 C C . LEU A 1 75 ? -2.131 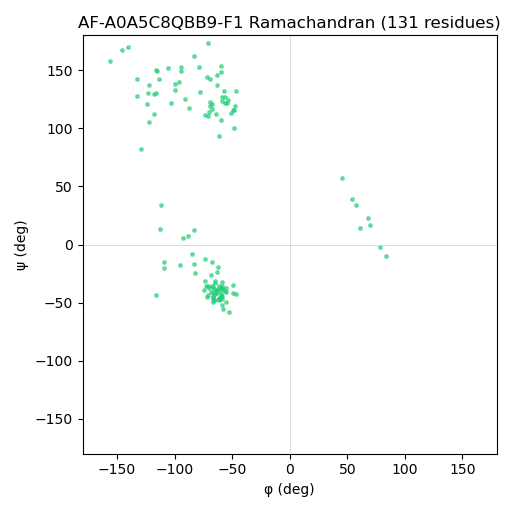-1.631 -0.788 1.00 98.50 75 LEU A C 1
ATOM 571 O O . LEU A 1 75 ? -3.001 -2.201 -1.441 1.00 98.50 75 LEU A O 1
ATOM 575 N N . PHE A 1 76 ? -1.410 -0.634 -1.295 1.00 98.25 76 PHE A N 1
ATOM 576 C CA . PHE A 1 76 ? -1.566 -0.155 -2.668 1.00 98.25 76 PHE A CA 1
ATOM 577 C C . PHE A 1 76 ? -0.485 -0.726 -3.581 1.00 98.25 76 PHE A C 1
ATOM 579 O O . PHE A 1 76 ? 0.701 -0.701 -3.259 1.00 98.25 76 PHE A O 1
ATOM 586 N N . ALA A 1 77 ? -0.904 -1.224 -4.737 1.00 96.94 77 ALA A N 1
ATOM 587 C CA . ALA A 1 77 ? -0.047 -1.744 -5.792 1.00 96.94 77 ALA A CA 1
ATOM 588 C C . ALA A 1 77 ? -0.176 -0.888 -7.059 1.00 96.94 77 ALA A C 1
ATOM 590 O O . ALA A 1 77 ? -1.247 -0.352 -7.345 1.00 96.94 77 ALA A O 1
ATOM 591 N N . ALA A 1 78 ? 0.889 -0.807 -7.860 1.00 94.62 78 ALA A N 1
ATOM 592 C CA . ALA A 1 78 ? 0.870 -0.040 -9.111 1.00 94.62 78 ALA A CA 1
ATOM 593 C C . ALA A 1 78 ? 0.310 -0.846 -10.294 1.00 94.62 78 ALA A C 1
ATOM 595 O O . ALA A 1 78 ? 0.160 -0.330 -11.397 1.00 94.62 78 ALA A O 1
ATOM 596 N N . SER A 1 79 ? 0.071 -2.148 -10.105 1.00 93.81 79 SER A N 1
ATOM 597 C CA . SER A 1 79 ? -0.453 -3.044 -11.138 1.00 93.81 79 SER A CA 1
ATOM 598 C C . SER A 1 79 ? -1.163 -4.246 -10.526 1.00 93.81 79 SER A C 1
ATOM 600 O O . SER A 1 79 ? -0.831 -4.672 -9.417 1.00 93.81 79 SER A O 1
ATOM 602 N N . GLU A 1 80 ? -2.055 -4.875 -11.292 1.00 95.06 80 GLU A N 1
ATOM 603 C CA . GLU A 1 80 ? -2.705 -6.128 -10.885 1.00 95.06 80 GLU A CA 1
ATOM 604 C C . GLU A 1 80 ? -1.693 -7.242 -10.594 1.00 95.06 80 GLU A C 1
ATOM 606 O O . GLU A 1 80 ? -1.821 -7.960 -9.608 1.00 95.06 80 GLU A O 1
ATOM 611 N N . ARG A 1 81 ? -0.611 -7.346 -11.377 1.00 94.06 81 ARG A N 1
ATOM 612 C CA . ARG A 1 81 ? 0.443 -8.343 -11.123 1.00 94.06 81 ARG A CA 1
ATOM 613 C C . ARG A 1 81 ? 1.128 -8.130 -9.771 1.00 94.06 81 ARG A C 1
ATOM 615 O O . ARG A 1 81 ? 1.524 -9.088 -9.106 1.00 94.06 81 ARG A O 1
ATOM 622 N N . GLU A 1 82 ? 1.347 -6.882 -9.377 1.00 95.19 82 GLU A N 1
ATOM 623 C CA . GLU A 1 82 ? 1.899 -6.554 -8.063 1.00 95.19 82 GLU A CA 1
ATOM 624 C C . GLU A 1 82 ? 0.879 -6.820 -6.954 1.00 95.19 82 GLU A C 1
ATOM 626 O O . GLU A 1 82 ? 1.225 -7.488 -5.979 1.00 95.19 82 GLU A O 1
ATOM 631 N N . ARG A 1 83 ? -0.385 -6.439 -7.159 1.00 97.12 83 ARG A N 1
ATOM 632 C CA . ARG A 1 83 ? -1.497 -6.739 -6.252 1.00 97.12 83 ARG A CA 1
ATOM 633 C C . ARG A 1 83 ? -1.631 -8.232 -5.985 1.00 97.12 83 ARG A C 1
ATOM 635 O O . ARG A 1 83 ? -1.672 -8.617 -4.824 1.00 97.12 83 ARG A O 1
ATOM 642 N N . SER A 1 84 ? -1.633 -9.084 -7.013 1.00 97.06 84 SER A N 1
ATOM 643 C CA . SER A 1 84 ? -1.729 -10.541 -6.838 1.00 97.06 84 SER A CA 1
ATOM 644 C C . SER A 1 84 ? -0.576 -11.094 -6.001 1.00 97.06 84 SER A C 1
ATOM 646 O O . SER A 1 84 ? -0.792 -11.936 -5.133 1.00 97.06 84 SER A O 1
ATOM 648 N N . ARG A 1 85 ? 0.652 -10.598 -6.218 1.00 97.31 85 ARG A N 1
ATOM 649 C CA . ARG A 1 85 ? 1.826 -11.014 -5.434 1.00 97.31 85 ARG A CA 1
ATOM 650 C C . ARG A 1 85 ? 1.729 -10.575 -3.976 1.00 97.31 85 ARG A C 1
ATOM 652 O O . ARG A 1 85 ? 2.073 -11.361 -3.103 1.00 97.31 85 ARG A O 1
ATOM 659 N N . ILE A 1 86 ? 1.274 -9.350 -3.716 1.00 97.69 86 ILE A N 1
ATOM 660 C CA . ILE A 1 86 ? 1.075 -8.835 -2.356 1.00 97.69 86 ILE A CA 1
ATOM 661 C C . ILE A 1 86 ? -0.051 -9.607 -1.660 1.00 97.69 86 ILE A C 1
ATOM 663 O O . ILE A 1 86 ? 0.147 -10.110 -0.559 1.00 97.69 86 ILE A O 1
ATOM 667 N N . ALA A 1 87 ? -1.201 -9.765 -2.319 1.00 97.62 87 ALA A N 1
ATOM 668 C CA . ALA A 1 87 ? -2.374 -10.447 -1.779 1.00 97.62 87 ALA A CA 1
ATOM 669 C C . ALA A 1 87 ? -2.087 -11.910 -1.408 1.00 97.62 87 ALA A C 1
ATOM 671 O O . ALA A 1 87 ? -2.540 -12.370 -0.367 1.00 97.62 87 ALA A O 1
ATOM 672 N N . ALA A 1 88 ? -1.269 -12.617 -2.197 1.00 97.44 88 ALA A N 1
ATOM 673 C CA . ALA A 1 88 ? -0.841 -13.982 -1.885 1.00 97.44 88 ALA A CA 1
ATOM 674 C C . ALA A 1 88 ? -0.019 -14.096 -0.584 1.00 97.44 88 ALA A C 1
ATOM 676 O O . ALA A 1 88 ? 0.125 -15.186 -0.037 1.00 97.44 88 ALA A O 1
ATOM 677 N N . GLN A 1 89 ? 0.552 -12.988 -0.103 1.00 97.88 89 GLN A N 1
ATOM 678 C CA . GLN A 1 89 ? 1.405 -12.937 1.087 1.00 97.88 89 GLN A CA 1
ATOM 679 C C . GLN A 1 89 ? 0.734 -12.228 2.274 1.00 97.88 89 GLN A C 1
ATOM 681 O O . GLN A 1 89 ? 1.152 -12.421 3.422 1.00 97.88 89 GLN A O 1
ATOM 686 N N . ALA A 1 90 ? -0.291 -11.422 1.999 1.00 96.69 90 ALA A N 1
ATOM 687 C CA . ALA A 1 90 ? -1.070 -10.643 2.952 1.00 96.69 90 ALA A CA 1
ATOM 688 C C . ALA A 1 90 ? -1.978 -11.515 3.838 1.00 96.69 90 ALA A C 1
ATOM 690 O O . ALA A 1 90 ? -2.083 -12.731 3.667 1.00 96.69 90 ALA A O 1
ATOM 691 N N . THR A 1 91 ? -2.627 -10.890 4.820 1.00 95.62 91 THR A N 1
ATOM 692 C CA . THR A 1 91 ? -3.677 -11.554 5.606 1.00 95.62 91 THR A CA 1
ATOM 693 C C . THR A 1 91 ? -4.910 -11.788 4.731 1.00 95.62 91 THR A C 1
ATOM 695 O O . THR A 1 91 ? -5.259 -10.942 3.908 1.00 95.62 91 THR A O 1
ATOM 698 N N . SER A 1 92 ? -5.593 -12.925 4.906 1.00 93.12 92 SER A N 1
ATOM 699 C CA . SER A 1 92 ? -6.844 -13.196 4.185 1.00 93.12 92 SER A CA 1
ATOM 700 C C . SER A 1 92 ? -7.871 -12.091 4.453 1.00 93.12 92 SER A C 1
ATOM 702 O O . SER A 1 92 ? -8.064 -11.691 5.599 1.00 93.12 92 SER A O 1
ATOM 704 N N . GLY A 1 93 ? -8.502 -11.578 3.396 1.00 91.75 93 GLY A N 1
ATOM 705 C CA . GLY A 1 93 ? -9.461 -10.471 3.482 1.00 91.75 93 GLY A CA 1
ATOM 706 C C . GLY A 1 93 ? -8.844 -9.074 3.634 1.00 91.75 93 GLY A C 1
ATOM 707 O O . GLY A 1 93 ? -9.585 -8.095 3.641 1.00 91.75 93 GLY A O 1
ATOM 708 N N . GLN A 1 94 ? -7.514 -8.944 3.714 1.00 96.75 94 GLN A N 1
ATOM 709 C CA . GLN A 1 94 ? -6.859 -7.636 3.752 1.00 96.75 94 GLN A CA 1
ATOM 710 C C . GLN A 1 94 ? -7.105 -6.852 2.452 1.00 96.75 94 GLN A C 1
ATOM 712 O O . GLN A 1 94 ? -7.000 -7.392 1.348 1.00 96.75 94 GLN A O 1
ATOM 717 N N . ARG A 1 95 ? -7.397 -5.550 2.578 1.00 97.38 95 ARG A N 1
ATOM 718 C CA . ARG A 1 95 ? -7.595 -4.652 1.432 1.00 97.38 95 ARG A CA 1
ATOM 719 C C . ARG A 1 95 ? -6.273 -4.457 0.681 1.00 97.38 95 ARG A C 1
ATOM 721 O O . ARG A 1 95 ? -5.330 -3.877 1.216 1.00 97.38 95 ARG A O 1
ATOM 728 N N . VAL A 1 96 ? -6.236 -4.895 -0.580 1.00 97.69 9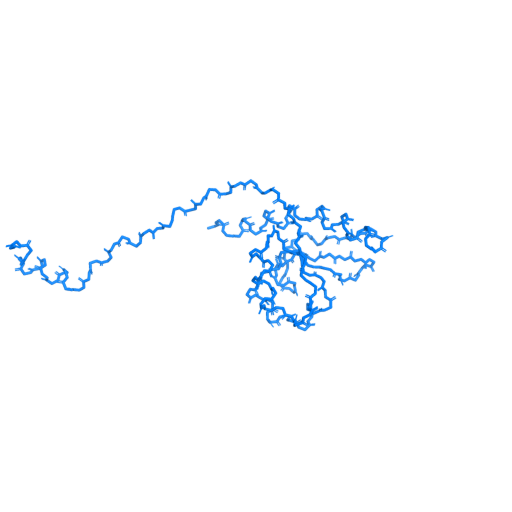6 VAL A N 1
ATOM 729 C CA . VAL A 1 96 ? -5.136 -4.616 -1.517 1.00 97.69 96 VAL A CA 1
ATOM 730 C C . VAL A 1 96 ? -5.700 -3.919 -2.756 1.00 97.69 96 VAL A C 1
ATOM 732 O O . VAL A 1 96 ? -6.373 -4.555 -3.573 1.00 97.69 96 VAL A O 1
ATOM 735 N N . GLY A 1 97 ? -5.456 -2.613 -2.862 1.00 96.50 97 GLY A N 1
ATOM 736 C CA . GLY A 1 97 ? -5.946 -1.752 -3.938 1.00 96.50 97 GLY A CA 1
ATOM 737 C C . GLY A 1 97 ? -4.939 -1.601 -5.076 1.00 96.50 97 GLY A C 1
ATOM 738 O O . GLY A 1 97 ? -3.729 -1.689 -4.863 1.00 96.50 97 GLY A O 1
ATOM 739 N N . VAL A 1 98 ? -5.435 -1.351 -6.287 1.00 96.62 98 VAL A N 1
ATOM 740 C CA . VAL A 1 98 ? -4.612 -1.004 -7.453 1.00 96.62 98 VAL A CA 1
ATOM 741 C C . VAL A 1 98 ? -4.988 0.384 -7.915 1.00 96.62 98 VAL A C 1
ATOM 743 O O . VAL A 1 98 ? -6.162 0.667 -8.135 1.00 96.62 98 VAL A O 1
ATOM 746 N N . LEU A 1 99 ? -3.978 1.229 -8.086 1.00 92.19 99 LEU A N 1
ATOM 747 C CA . LEU A 1 99 ? -4.113 2.500 -8.781 1.00 92.19 99 LEU A CA 1
ATOM 748 C C . LEU A 1 99 ? -3.192 2.441 -9.991 1.00 92.19 99 LEU A C 1
ATOM 750 O O . LEU A 1 99 ? -1.972 2.341 -9.857 1.00 92.19 99 LEU A O 1
ATOM 754 N N . ALA A 1 100 ? -3.797 2.411 -11.177 1.00 78.12 100 ALA A N 1
ATOM 755 C CA . ALA A 1 100 ? -3.052 2.364 -12.421 1.00 78.12 100 ALA A CA 1
ATOM 756 C C . ALA A 1 100 ? -2.314 3.693 -12.604 1.00 78.12 100 ALA A C 1
ATOM 758 O O . ALA A 1 100 ? -2.928 4.757 -12.639 1.00 78.12 100 ALA A O 1
ATOM 759 N N . VAL A 1 101 ? -0.992 3.614 -12.713 1.00 78.44 101 VAL A N 1
ATOM 760 C CA . VAL A 1 101 ? -0.130 4.751 -13.027 1.00 78.44 101 VAL A CA 1
ATOM 761 C C . VAL A 1 101 ? 0.676 4.413 -14.267 1.00 78.44 101 VAL A C 1
ATOM 763 O O . VAL A 1 101 ? 1.278 3.340 -14.356 1.00 78.44 101 VAL A O 1
ATOM 766 N N . GLU A 1 102 ? 0.678 5.322 -15.236 1.00 73.50 102 GLU A N 1
ATOM 767 C CA . GLU A 1 102 ? 1.559 5.208 -16.389 1.00 73.50 102 GLU A CA 1
ATOM 768 C C . GLU A 1 102 ? 2.990 5.478 -15.929 1.00 73.50 102 GLU A C 1
ATOM 770 O O . GLU A 1 102 ? 3.350 6.585 -15.528 1.00 73.50 102 GLU A O 1
ATOM 775 N N . LEU A 1 103 ? 3.806 4.428 -15.939 1.00 68.25 103 LEU A N 1
ATOM 776 C CA . LEU A 1 103 ? 5.228 4.536 -15.657 1.00 68.25 103 LEU A CA 1
ATOM 777 C C . LEU A 1 103 ? 5.975 4.632 -16.982 1.00 68.25 103 LEU A C 1
ATOM 779 O O . LEU A 1 103 ? 5.652 3.882 -17.909 1.00 68.25 103 LEU A O 1
ATOM 783 N N . PRO A 1 104 ? 7.008 5.484 -17.082 1.00 58.94 104 PRO A N 1
ATOM 784 C CA . PRO A 1 104 ? 7.902 5.431 -18.224 1.00 58.94 104 PRO A CA 1
ATOM 785 C C . PRO A 1 104 ? 8.488 4.016 -18.324 1.00 58.94 104 PRO A C 1
ATOM 787 O O . PRO A 1 104 ? 9.001 3.470 -17.345 1.00 58.94 104 PRO A O 1
ATOM 790 N N . SER A 1 105 ? 8.360 3.398 -19.501 1.00 52.47 105 SER A N 1
ATOM 791 C CA . SER A 1 105 ? 8.843 2.040 -19.755 1.00 52.47 105 SER A CA 1
ATOM 792 C C . SER A 1 105 ? 10.350 1.974 -19.520 1.00 52.47 105 SER A C 1
ATOM 794 O O . SER A 1 105 ? 11.135 2.436 -20.348 1.00 52.47 105 SER A O 1
ATOM 796 N N . VAL A 1 106 ? 10.771 1.346 -18.423 1.00 54.69 106 VAL A N 1
ATOM 797 C CA . VAL A 1 106 ? 12.165 0.932 -18.270 1.00 54.69 106 VAL A CA 1
ATOM 798 C C . VAL A 1 106 ? 12.379 -0.214 -19.251 1.00 54.69 106 VAL A C 1
ATOM 800 O O . VAL A 1 106 ? 11.724 -1.251 -19.130 1.00 54.69 106 VAL A O 1
ATOM 803 N N . ALA A 1 107 ? 13.227 -0.001 -20.263 1.00 50.25 107 ALA A N 1
ATOM 804 C CA . ALA A 1 107 ? 13.496 -0.991 -21.300 1.00 50.25 107 ALA A CA 1
ATOM 805 C C . ALA A 1 107 ? 13.749 -2.370 -20.660 1.00 50.25 107 ALA A C 1
ATOM 807 O O . ALA A 1 107 ? 14.508 -2.456 -19.685 1.00 50.25 107 ALA A O 1
ATOM 808 N N . PRO A 1 108 ? 13.109 -3.446 -21.152 1.00 47.69 108 PRO A N 1
ATOM 809 C CA . PRO A 1 108 ? 13.336 -4.768 -20.602 1.00 47.69 108 PRO A CA 1
ATOM 810 C C . PRO A 1 108 ? 14.823 -5.087 -20.741 1.00 47.69 108 PRO A C 1
ATOM 812 O O . PRO A 1 108 ? 15.372 -5.049 -21.841 1.00 47.69 108 PRO A O 1
ATOM 815 N N . ILE A 1 109 ? 15.481 -5.391 -19.618 1.00 56.00 109 ILE A N 1
ATOM 816 C CA . ILE A 1 109 ? 16.808 -6.004 -19.650 1.00 56.00 109 ILE A CA 1
ATOM 817 C C . ILE A 1 109 ? 16.641 -7.257 -20.517 1.00 56.00 109 ILE A C 1
ATOM 819 O O . ILE A 1 109 ? 15.777 -8.079 -20.182 1.00 56.00 109 ILE A O 1
ATOM 823 N N . PRO A 1 110 ? 17.387 -7.416 -21.626 1.00 44.41 110 PRO A N 1
ATOM 824 C CA . PRO A 1 110 ? 17.335 -8.647 -22.391 1.00 44.41 110 PRO A CA 1
ATOM 825 C C . PRO A 1 110 ? 17.615 -9.780 -21.415 1.00 44.41 110 PRO A C 1
ATOM 827 O O . PRO A 1 110 ? 18.622 -9.740 -20.705 1.00 44.41 110 PRO A O 1
ATOM 830 N N . ALA A 1 111 ? 16.706 -10.753 -21.328 1.00 52.16 111 ALA A N 1
ATOM 831 C CA . ALA A 1 111 ? 16.989 -11.983 -20.616 1.00 52.16 111 ALA A CA 1
ATOM 832 C C . ALA A 1 111 ? 18.319 -12.489 -21.172 1.00 52.16 111 ALA A C 1
ATOM 834 O O . ALA A 1 111 ? 18.416 -12.792 -22.364 1.00 52.16 111 ALA A O 1
ATOM 835 N N . GLN A 1 112 ? 19.356 -12.481 -20.336 1.00 47.72 112 GLN A N 1
ATOM 836 C CA . GLN A 1 112 ? 20.624 -13.099 -20.657 1.00 47.72 112 GLN A CA 1
ATOM 837 C C . GLN A 1 112 ? 20.285 -14.573 -20.846 1.00 47.72 112 GLN A C 1
ATOM 839 O O . GLN A 1 112 ? 20.154 -15.315 -19.877 1.00 47.72 112 GLN A O 1
ATOM 844 N N . ARG A 1 113 ? 20.019 -14.969 -22.100 1.00 50.03 113 ARG A N 1
ATOM 845 C CA . ARG A 1 113 ? 20.034 -16.369 -22.507 1.00 50.03 113 ARG A CA 1
ATOM 846 C C . ARG A 1 113 ? 21.328 -16.896 -21.929 1.00 50.03 113 ARG A C 1
ATOM 848 O O . ARG A 1 113 ? 22.382 -16.338 -22.237 1.00 50.03 113 ARG A O 1
ATOM 855 N N . GLU A 1 114 ? 21.222 -17.887 -21.055 1.00 50.66 114 GLU A N 1
ATOM 856 C CA . GLU A 1 114 ? 22.357 -18.671 -20.607 1.00 50.66 114 GLU A CA 1
ATOM 857 C C . GLU A 1 114 ? 23.117 -19.077 -21.871 1.00 50.66 114 GLU A C 1
ATOM 859 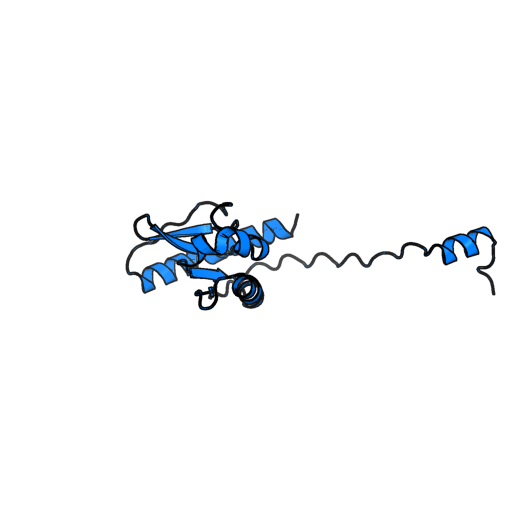O O . GLU A 1 114 ? 22.670 -19.923 -22.647 1.00 50.66 114 GLU A O 1
AT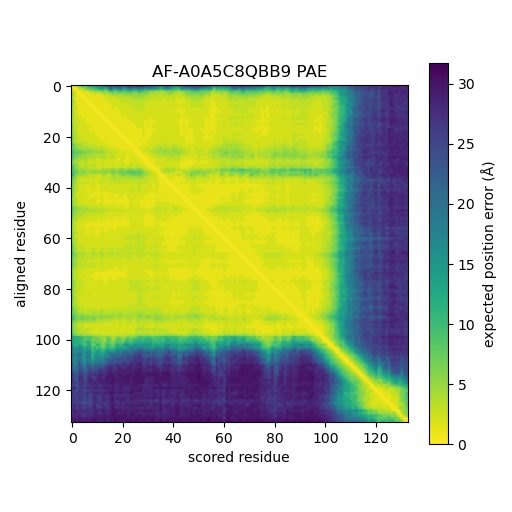OM 864 N N . GLN A 1 115 ? 24.206 -18.366 -22.166 1.00 49.25 115 GLN A N 1
ATOM 865 C CA . GLN A 1 115 ? 25.132 -18.793 -23.192 1.00 49.25 115 GLN A CA 1
ATOM 866 C C . GLN A 1 115 ? 25.683 -20.100 -22.661 1.00 49.25 115 GLN A C 1
ATOM 868 O O . GLN A 1 115 ? 26.288 -20.130 -21.589 1.00 49.25 115 GLN A O 1
ATOM 873 N N . GLY A 1 116 ? 25.321 -21.170 -23.367 1.00 50.81 116 GLY A N 1
ATOM 874 C CA . GLY A 1 116 ? 25.438 -22.535 -22.902 1.00 50.81 116 GLY A CA 1
ATOM 875 C C . GLY A 1 116 ? 26.813 -22.800 -22.320 1.00 50.81 116 GLY A C 1
ATOM 876 O O . GLY A 1 116 ? 27.821 -22.764 -23.028 1.00 50.81 116 GLY A O 1
ATOM 877 N N . GLY A 1 117 ? 26.834 -23.099 -21.023 1.00 50.69 117 GLY A N 1
ATOM 878 C CA . GLY A 1 117 ? 27.950 -23.820 -20.446 1.00 50.69 117 GLY A CA 1
ATOM 879 C C . GLY A 1 117 ? 28.086 -25.120 -21.226 1.00 50.69 117 GLY A C 1
ATOM 880 O O . GLY A 1 117 ? 27.126 -25.886 -21.327 1.00 50.69 117 GLY A O 1
ATOM 881 N N . LEU A 1 118 ? 29.259 -25.335 -21.823 1.00 63.16 118 LEU A N 1
ATOM 882 C CA . LEU A 1 118 ? 29.619 -26.619 -22.407 1.00 63.16 118 LEU A CA 1
ATOM 883 C C . LEU A 1 118 ? 29.331 -27.688 -21.358 1.00 63.16 118 LEU A C 1
ATOM 885 O O . LEU A 1 118 ? 29.922 -27.693 -20.278 1.00 63.16 118 LEU A O 1
ATOM 889 N N . THR A 1 119 ? 28.391 -28.577 -21.660 1.00 72.12 119 THR A N 1
ATOM 890 C CA . THR A 1 119 ? 28.149 -29.728 -20.792 1.00 72.12 119 THR A CA 1
ATOM 891 C C . THR A 1 119 ? 29.443 -30.539 -20.700 1.00 72.12 119 THR A C 1
ATOM 893 O O . THR A 1 119 ? 30.218 -30.589 -21.658 1.00 72.12 119 THR A O 1
ATOM 896 N N . VAL A 1 120 ? 29.693 -31.201 -19.566 1.00 65.06 120 VAL A N 1
ATOM 897 C CA . VAL A 1 120 ? 30.910 -32.015 -19.346 1.00 65.06 120 VAL A CA 1
ATOM 898 C C . VAL A 1 120 ? 31.166 -32.977 -20.517 1.00 65.06 120 VAL A C 1
ATOM 900 O O . VAL A 1 120 ? 32.303 -33.169 -20.937 1.00 65.06 120 VAL A O 1
ATOM 903 N N . LYS A 1 121 ? 30.096 -33.496 -21.130 1.00 64.56 121 LYS A N 1
ATOM 904 C CA . LYS A 1 121 ? 30.146 -34.360 -22.313 1.00 64.56 121 LYS A CA 1
ATOM 905 C C . LYS A 1 121 ? 30.724 -33.667 -23.559 1.00 64.56 121 LYS A C 1
ATOM 907 O O . LYS A 1 121 ? 31.503 -34.276 -24.281 1.00 64.56 121 LYS A O 1
ATOM 912 N N . GLN A 1 122 ? 30.392 -32.397 -23.793 1.00 69.38 122 GLN A N 1
ATOM 913 C CA . GLN A 1 122 ? 30.942 -31.607 -24.902 1.00 69.38 122 GLN A CA 1
ATOM 914 C C . GLN A 1 122 ? 32.403 -31.213 -24.656 1.00 69.38 122 GLN A C 1
ATOM 916 O O . GLN A 1 122 ? 33.202 -31.219 -25.588 1.00 69.38 122 GLN A O 1
ATOM 921 N N . ALA A 1 123 ? 32.783 -30.927 -23.407 1.00 71.69 123 AL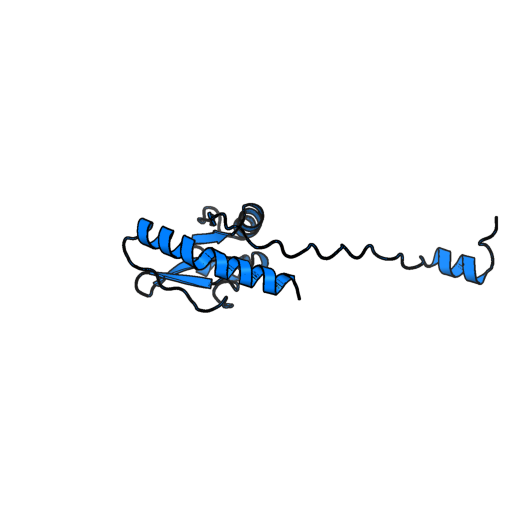A A N 1
ATOM 922 C CA . ALA A 1 123 ? 34.180 -30.660 -23.062 1.00 71.69 123 ALA A CA 1
ATOM 923 C C . ALA A 1 123 ? 35.071 -31.899 -23.283 1.00 71.69 123 ALA A C 1
ATOM 925 O O . ALA A 1 123 ? 36.156 -31.788 -23.855 1.00 71.69 123 ALA A O 1
ATOM 926 N N . VAL A 1 124 ? 34.584 -33.084 -22.896 1.00 72.62 124 VAL A N 1
ATOM 927 C CA . VAL A 1 124 ? 35.282 -34.365 -23.095 1.00 72.62 124 VAL A CA 1
ATOM 928 C C . VAL A 1 124 ? 35.388 -34.711 -24.582 1.00 72.62 124 VAL A C 1
ATOM 930 O O . VAL A 1 124 ? 36.485 -34.987 -25.061 1.00 72.62 124 VAL A O 1
ATOM 933 N N . ASN A 1 125 ? 34.299 -34.613 -25.348 1.00 76.94 125 ASN A N 1
ATOM 934 C CA . ASN A 1 125 ? 34.332 -34.905 -26.787 1.00 76.94 125 ASN A CA 1
ATOM 935 C C . ASN A 1 125 ? 35.318 -34.012 -27.554 1.00 76.94 125 ASN A C 1
ATOM 937 O O . ASN A 1 125 ? 36.005 -34.490 -28.458 1.00 76.94 125 ASN A O 1
ATOM 941 N N . ARG A 1 126 ? 35.447 -32.741 -27.154 1.00 74.50 126 ARG A N 1
ATOM 942 C CA . ARG A 1 126 ? 36.398 -31.803 -27.756 1.00 74.50 126 ARG A CA 1
ATOM 943 C C . ARG A 1 126 ? 37.852 -32.116 -27.398 1.00 74.50 126 ARG A C 1
ATOM 945 O O . ARG A 1 126 ? 38.725 -31.955 -28.245 1.00 74.50 126 ARG A O 1
ATOM 952 N N . MET A 1 127 ? 38.113 -32.589 -26.178 1.00 71.44 127 MET A N 1
ATOM 953 C CA . MET A 1 127 ? 39.454 -33.002 -25.741 1.00 71.44 127 MET A CA 1
ATOM 954 C C . MET A 1 127 ? 39.942 -34.254 -26.485 1.00 71.44 127 MET A C 1
ATOM 956 O O . MET A 1 127 ? 41.120 -34.346 -26.813 1.00 71.44 127 MET A O 1
ATOM 960 N N . PHE A 1 128 ? 39.035 -35.181 -26.802 1.00 75.19 128 PHE A N 1
ATOM 961 C CA . PHE A 1 128 ? 39.351 -36.413 -27.535 1.00 75.19 128 PHE A CA 1
ATOM 962 C C . PHE A 1 128 ? 39.177 -36.301 -29.061 1.00 75.19 128 PHE A C 1
ATOM 964 O O . PHE A 1 128 ? 39.330 -37.296 -29.763 1.00 75.19 128 PHE A O 1
ATOM 971 N N . GLY A 1 129 ? 38.877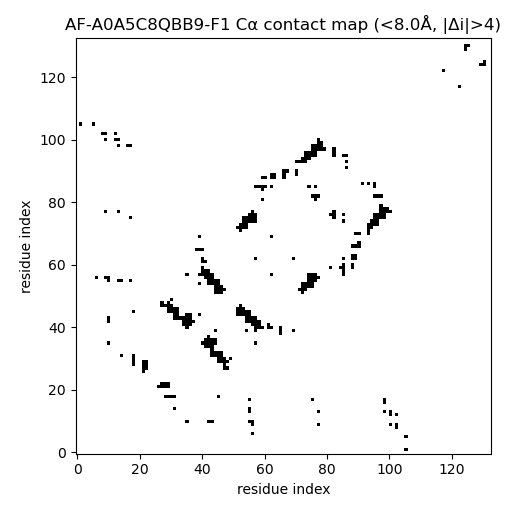 -35.109 -29.594 1.00 67.31 129 GLY A N 1
ATOM 972 C CA . GLY A 1 129 ? 38.778 -34.876 -31.042 1.00 67.31 129 GLY A CA 1
ATOM 973 C C . GLY A 1 129 ? 37.601 -35.581 -31.729 1.00 67.31 129 GLY A C 1
ATOM 974 O O . GLY A 1 129 ? 37.645 -35.801 -32.936 1.00 67.31 129 GLY A O 1
ATOM 975 N N . LEU A 1 130 ? 36.546 -35.921 -30.984 1.00 69.38 130 LEU A N 1
ATOM 976 C CA . LEU A 1 130 ? 35.404 -36.714 -31.464 1.00 69.38 130 LEU A CA 1
ATOM 977 C C . LEU A 1 130 ? 34.279 -35.869 -32.098 1.00 69.38 130 LEU A C 1
ATOM 979 O O . LEU A 1 130 ? 33.218 -36.396 -32.409 1.00 69.38 130 LEU A O 1
ATOM 983 N N . ASP A 1 131 ? 34.492 -34.565 -32.297 1.00 61.69 131 ASP A N 1
ATOM 984 C CA . ASP A 1 131 ? 33.489 -33.606 -32.807 1.00 61.69 131 ASP A CA 1
ATOM 985 C C . ASP A 1 131 ? 33.358 -33.581 -34.349 1.00 61.69 131 ASP A C 1
ATOM 987 O O . ASP A 1 131 ? 32.765 -32.665 -34.918 1.00 61.69 131 ASP A O 1
ATOM 991 N N . ARG A 1 132 ? 33.933 -34.560 -35.061 1.00 59.47 132 ARG A N 1
ATOM 992 C CA . ARG A 1 132 ? 33.786 -34.702 -36.519 1.00 59.47 132 ARG A CA 1
ATOM 993 C C . ARG A 1 132 ? 33.364 -36.118 -36.903 1.00 59.47 132 ARG A C 1
ATOM 995 O O . ARG A 1 132 ? 34.205 -36.914 -37.315 1.00 59.47 132 ARG A O 1
ATOM 1002 N N . MET A 1 133 ? 32.065 -36.387 -36.802 1.00 46.91 133 MET A N 1
ATOM 1003 C CA . MET A 1 133 ? 31.340 -37.383 -37.600 1.00 46.91 133 MET A CA 1
ATOM 1004 C C . MET A 1 133 ? 29.952 -36.846 -37.926 1.00 46.91 133 MET A C 1
ATOM 1006 O O . MET A 1 133 ? 29.307 -36.315 -36.996 1.00 46.91 133 MET A O 1
#

Foldseek 3Di:
DVPVVVLFLQQVQCPVVVQVVCCVVPVARKDWAPWQDLLQQRFIFIDGPNHTAATEQHDLVSCQVNQVVCQNHAYEYQDPVSQVSNQVRHDPPRHYYYDHGDGDDPDPDPPPPPPDDQDPVNVVCVVVVVPDD

Mean predicted aligned error: 10.92 Å